Protein AF-A0AAN9A141-F1 (afdb_monomer)

Organism: Halocaridina rubra (NCBI:txid373956)

Secondary structure (DSSP, 8-state):
--TTS-TTSTT-------SSPPTT-S---------TTHHHHHHHHHHHHHHHHHTTTTTHHHH--

Mean predicted aligned error: 5.15 Å

InterPro domains:
  IPR002453 Beta tubulin [PR01163] (11-34)
  IPR002453 Beta tubulin [PR01163] (41-52)
  IPR008280 Tubulin/FtsZ, C-terminal [SSF55307] (3-65)
  IPR018316 Tubulin/FtsZ, 2-layer sandwich domain [PF03953] (4-45)
  IPR023123 Tubulin, C-terminal [G3DSA:1.10.287.600] (38-65)
  IPR037103 Tubulin/FtsZ-like, C-terminal domain [G3DSA:3.30.1330.20] (1-37)

Foldseek 3Di:
DDPQDDPVDPPPDDDDDDPDADPP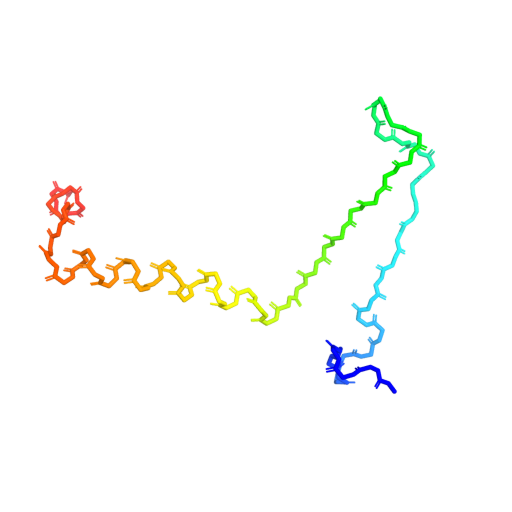DPDDDDDDDDHPVVVVVVVVVVVVVVVCVVVCNPVCVVVVD

Structure (mmCIF, N/CA/C/O backbone):
data_AF-A0AAN9A141-F1
#
_entry.id   AF-A0AAN9A141-F1
#
loop_
_atom_site.group_PDB
_atom_site.id
_atom_site.type_symbol
_atom_site.label_atom_id
_atom_site.label_alt_id
_atom_site.label_comp_id
_atom_site.label_asym_id
_atom_site.label_entity_id
_atom_site.label_seq_id
_atom_site.pdbx_PDB_ins_code
_atom_site.Cartn_x
_atom_site.Cartn_y
_atom_site.Cartn_z
_atom_site.occupancy
_atom_site.B_iso_or_equiv
_atom_site.auth_seq_id
_atom_site.auth_comp_id
_atom_site.auth_asym_id
_atom_site.auth_atom_id
_atom_site.pdbx_PDB_model_num
ATOM 1 N N . MET A 1 1 ? 2.395 -21.544 -5.091 1.00 54.62 1 MET A N 1
ATOM 2 C CA . MET A 1 1 ? 1.973 -20.138 -5.278 1.00 54.62 1 MET A CA 1
ATOM 3 C C . MET A 1 1 ? 2.236 -19.423 -3.959 1.00 54.62 1 MET A C 1
ATOM 5 O O . MET A 1 1 ? 2.028 -20.037 -2.923 1.00 54.62 1 MET A O 1
ATOM 9 N N . SER A 1 2 ? 2.833 -18.231 -3.970 1.00 69.38 2 SER A N 1
ATOM 10 C CA . SER A 1 2 ? 3.213 -17.523 -2.735 1.00 69.38 2 SER A CA 1
ATOM 11 C C . SER A 1 2 ? 1.968 -17.091 -1.950 1.00 69.38 2 SER A C 1
ATOM 13 O O . SER A 1 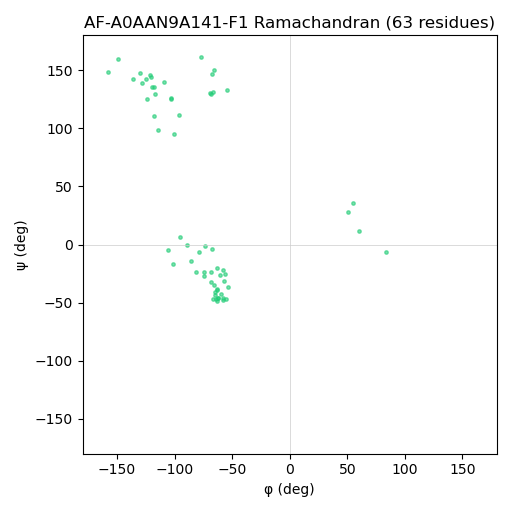2 ? 1.083 -16.471 -2.531 1.00 69.38 2 SER A O 1
ATOM 15 N N . SER A 1 3 ? 1.920 -17.362 -0.640 1.00 84.12 3 SER A N 1
ATOM 16 C CA . SER A 1 3 ? 0.803 -16.994 0.252 1.00 84.12 3 SER A CA 1
ATOM 17 C C . SER A 1 3 ? 0.644 -15.482 0.471 1.00 84.12 3 SER A C 1
ATOM 19 O O . SER A 1 3 ? -0.274 -15.051 1.162 1.00 84.12 3 SER A O 1
ATOM 21 N N . PHE A 1 4 ? 1.547 -14.666 -0.081 1.00 90.62 4 PHE A N 1
ATOM 22 C CA . PHE A 1 4 ? 1.499 -13.204 0.010 1.00 90.62 4 PHE A CA 1
ATOM 23 C C . PHE A 1 4 ? 0.630 -12.553 -1.076 1.00 90.62 4 PHE A C 1
ATOM 25 O O . PHE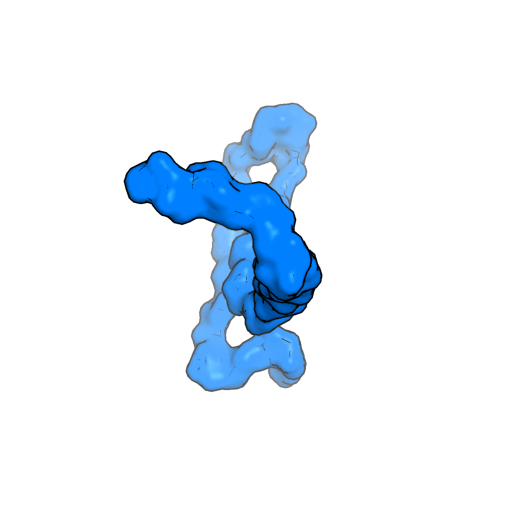 A 1 4 ? 0.291 -11.377 -0.956 1.00 90.62 4 PHE A O 1
ATOM 32 N N . PHE A 1 5 ? 0.264 -13.292 -2.128 1.00 93.75 5 PHE A N 1
ATOM 33 C CA . PHE A 1 5 ? -0.592 -12.798 -3.206 1.00 93.75 5 PHE A CA 1
ATOM 34 C C . PHE A 1 5 ? -1.959 -13.465 -3.136 1.00 93.75 5 PHE A C 1
ATOM 36 O O . PHE A 1 5 ? -2.070 -14.662 -2.891 1.00 93.75 5 PHE A O 1
ATOM 43 N N . VAL A 1 6 ? -3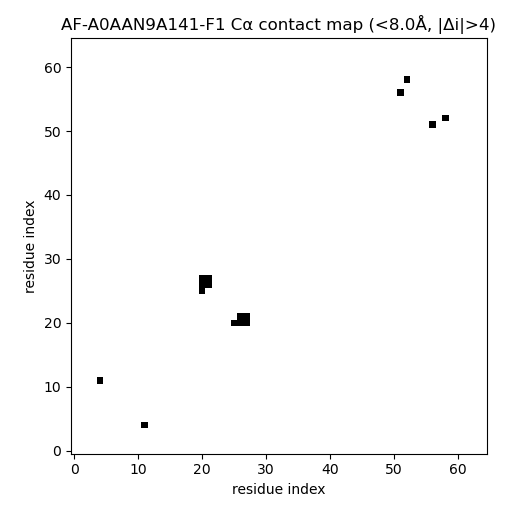.009 -12.684 -3.378 1.00 94.00 6 VAL A N 1
ATOM 44 C CA . VAL A 1 6 ? -4.372 -13.213 -3.405 1.00 94.00 6 VAL A CA 1
ATOM 45 C C . VAL A 1 6 ? -4.572 -14.121 -4.618 1.00 94.00 6 VAL A C 1
ATOM 47 O O . VAL A 1 6 ? -4.261 -13.736 -5.743 1.00 94.00 6 VAL A O 1
ATOM 50 N N . GLU A 1 7 ? -5.108 -15.319 -4.395 1.00 93.31 7 GLU A N 1
ATOM 51 C CA . GLU A 1 7 ? -5.268 -16.332 -5.450 1.00 93.31 7 GLU A CA 1
ATOM 52 C C . GLU A 1 7 ? -6.407 -16.007 -6.425 1.00 93.31 7 GLU A C 1
ATOM 54 O O . GLU A 1 7 ? -6.365 -16.378 -7.594 1.00 93.31 7 GLU A O 1
ATOM 59 N N . TRP A 1 8 ? -7.413 -15.262 -5.963 1.00 94.12 8 TRP A N 1
ATOM 60 C CA . TRP A 1 8 ? -8.602 -14.915 -6.743 1.00 94.12 8 TRP A CA 1
ATOM 61 C C . TRP A 1 8 ? -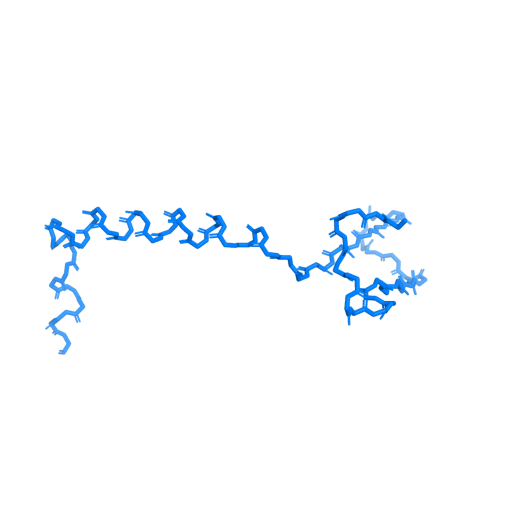8.378 -13.774 -7.751 1.00 94.12 8 TRP A C 1
ATOM 63 O O . TRP A 1 8 ? -9.263 -13.508 -8.562 1.00 94.12 8 TRP A O 1
ATOM 73 N N . ILE A 1 9 ? -7.207 -13.117 -7.741 1.00 94.56 9 ILE A N 1
ATOM 74 C CA . ILE A 1 9 ? -6.790 -12.187 -8.804 1.00 94.56 9 ILE A CA 1
ATOM 75 C C . ILE A 1 9 ? -5.571 -12.769 -9.531 1.00 94.56 9 ILE A C 1
ATOM 77 O O . ILE A 1 9 ? -4.439 -12.597 -9.065 1.00 94.56 9 ILE A O 1
ATOM 81 N N . PRO A 1 10 ? -5.754 -13.414 -10.694 1.00 93.62 10 PRO A N 1
ATOM 82 C CA . PRO A 1 10 ? -4.630 -13.910 -11.472 1.00 93.62 10 PRO A CA 1
ATOM 83 C C . PRO A 1 10 ? -3.800 -12.749 -12.041 1.00 93.62 10 PRO A C 1
ATOM 85 O O . PRO A 1 10 ? -4.332 -11.706 -12.418 1.00 93.62 10 PRO A O 1
ATOM 88 N N . ASN A 1 11 ? -2.482 -12.942 -12.160 1.00 92.94 11 ASN A N 1
ATOM 89 C CA . ASN A 1 11 ? -1.554 -11.983 -12.781 1.00 92.94 11 ASN A CA 1
ATOM 90 C C . ASN A 1 11 ? -1.593 -10.561 -12.172 1.00 92.94 11 ASN A C 1
ATOM 92 O O . ASN A 1 11 ? -1.438 -9.574 -12.898 1.00 92.94 11 ASN A O 1
ATOM 96 N N . ASN A 1 12 ? -1.795 -10.456 -10.854 1.00 93.06 12 ASN A N 1
ATOM 97 C CA . ASN A 1 12 ? -1.885 -9.194 -10.102 1.00 93.06 12 ASN A CA 1
ATOM 98 C C . ASN A 1 12 ? -0.540 -8.467 -9.891 1.00 93.06 12 ASN A C 1
ATOM 100 O O . ASN A 1 12 ? -0.515 -7.373 -9.331 1.00 93.06 12 ASN A O 1
ATOM 104 N N . LEU A 1 13 ? 0.566 -9.039 -10.372 1.00 94.56 13 LEU A N 1
ATOM 105 C CA . LEU A 1 13 ? 1.872 -8.396 -10.448 1.00 94.56 13 LEU A CA 1
ATOM 106 C C . LEU A 1 13 ? 2.141 -7.958 -11.890 1.00 94.56 13 LEU A C 1
ATOM 108 O O . LEU A 1 13 ? 2.084 -8.771 -12.815 1.00 94.56 13 LEU A O 1
ATOM 112 N N . LYS A 1 14 ? 2.450 -6.675 -12.078 1.00 96.00 14 LYS A N 1
ATOM 113 C CA . LYS A 1 14 ? 2.844 -6.094 -13.365 1.00 96.00 14 LYS A CA 1
ATOM 114 C C . LYS A 1 14 ? 4.186 -5.400 -13.213 1.00 96.00 14 LYS A C 1
ATOM 116 O O . LYS A 1 14 ? 4.453 -4.776 -12.190 1.00 96.00 14 LYS A O 1
ATOM 121 N N . THR A 1 15 ? 5.012 -5.503 -14.241 1.00 97.25 15 THR A N 1
ATOM 122 C CA . THR A 1 15 ? 6.336 -4.884 -14.290 1.00 97.25 15 THR A CA 1
ATOM 123 C C . THR A 1 15 ? 6.463 -4.075 -15.569 1.00 97.25 15 THR A C 1
ATOM 125 O O . THR A 1 15 ? 6.032 -4.529 -16.627 1.00 97.25 15 THR A O 1
ATOM 128 N N . ALA A 1 16 ? 7.072 -2.898 -15.471 1.00 97.56 16 ALA A N 1
ATOM 129 C CA . ALA A 1 16 ? 7.402 -2.040 -16.601 1.00 97.56 16 ALA A CA 1
ATOM 130 C C . ALA A 1 16 ? 8.869 -1.617 -16.491 1.00 97.56 16 ALA A C 1
ATOM 132 O O . ALA A 1 16 ? 9.394 -1.480 -15.384 1.00 97.56 16 ALA A O 1
ATOM 133 N N . VAL A 1 17 ? 9.520 -1.428 -17.636 1.00 97.56 17 VAL A N 1
ATOM 134 C CA . VAL A 1 17 ? 10.920 -1.003 -17.732 1.00 97.56 17 VAL A CA 1
ATOM 135 C C . VAL A 1 17 ? 10.960 0.321 -18.486 1.00 97.56 17 VAL A C 1
ATOM 137 O O . VAL A 1 17 ? 10.255 0.485 -19.478 1.00 97.56 17 VAL A O 1
ATOM 140 N N . CYS A 1 18 ? 11.750 1.267 -17.982 1.00 96.69 18 CYS A N 1
ATOM 141 C CA . CYS A 1 18 ? 11.979 2.566 -18.604 1.00 96.69 18 CYS A CA 1
ATOM 142 C C . CYS A 1 18 ? 13.462 2.688 -18.964 1.00 96.69 18 CYS A C 1
ATOM 144 O O . CYS A 1 18 ? 14.312 2.472 -18.099 1.00 96.69 18 CYS A O 1
ATOM 146 N N . ASP A 1 19 ? 13.758 3.067 -20.208 1.00 97.44 19 ASP A N 1
ATOM 147 C CA . ASP A 1 19 ? 15.136 3.208 -20.699 1.00 97.44 19 ASP A CA 1
ATOM 148 C C . ASP A 1 19 ? 15.837 4.463 -20.157 1.00 97.44 19 ASP A C 1
ATOM 150 O O . ASP A 1 19 ? 17.065 4.520 -20.095 1.00 97.44 19 ASP A O 1
ATOM 154 N N . ILE A 1 20 ? 15.068 5.482 -19.755 1.00 97.00 20 ILE A N 1
ATOM 155 C CA . ILE A 1 20 ? 15.596 6.748 -19.237 1.00 97.00 20 ILE A CA 1
ATOM 156 C C . ILE A 1 20 ? 15.618 6.689 -17.700 1.00 97.00 20 ILE A C 1
ATOM 158 O O . ILE A 1 20 ? 14.550 6.701 -17.077 1.00 97.00 20 ILE A O 1
ATOM 162 N N . PRO A 1 21 ? 16.801 6.659 -17.055 1.00 96.75 21 PRO A N 1
ATOM 163 C CA . PRO A 1 21 ? 16.895 6.636 -15.602 1.00 96.75 21 PRO A CA 1
ATOM 164 C C . PRO A 1 21 ? 16.631 8.025 -14.989 1.00 96.75 21 PRO A C 1
ATOM 166 O O . PRO A 1 21 ? 16.759 9.053 -15.664 1.00 96.75 21 PRO A O 1
ATOM 169 N N . PRO A 1 22 ? 16.302 8.098 -13.686 1.00 97.56 22 PRO A N 1
ATOM 170 C CA . PRO A 1 22 ? 16.188 9.375 -12.991 1.00 97.56 22 PRO A CA 1
ATOM 171 C C . PRO A 1 22 ? 17.542 10.092 -12.898 1.00 97.56 22 PRO A C 1
ATOM 173 O O . PRO A 1 22 ? 18.601 9.467 -12.820 1.00 97.56 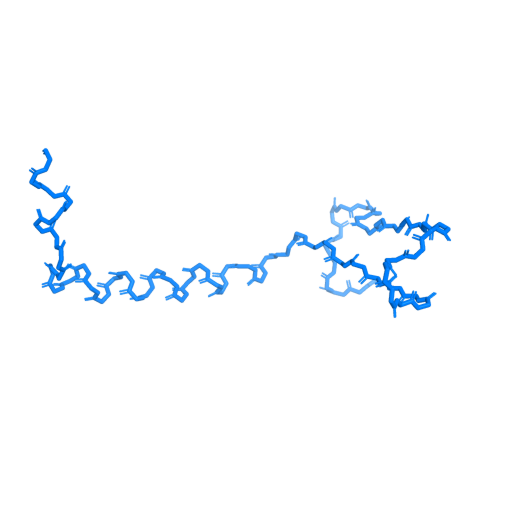22 PRO A O 1
ATOM 176 N N . ARG A 1 23 ? 17.509 11.432 -12.867 1.00 97.25 23 ARG A N 1
ATOM 177 C CA . ARG A 1 23 ? 18.719 12.269 -12.792 1.00 97.25 23 ARG A CA 1
ATOM 178 C C . ARG A 1 23 ? 19.587 11.875 -11.593 1.00 97.25 23 ARG A C 1
ATOM 180 O O . ARG A 1 23 ? 19.088 11.755 -10.480 1.00 97.25 23 ARG A O 1
ATOM 187 N N . GLY A 1 24 ? 20.889 11.722 -11.828 1.00 97.06 24 GLY A N 1
ATOM 188 C CA . GLY A 1 24 ? 21.870 11.398 -10.786 1.00 97.06 24 GLY A CA 1
ATOM 189 C C . GLY A 1 24 ? 22.002 9.909 -10.453 1.00 97.06 24 GLY A C 1
ATOM 190 O O . GLY A 1 24 ? 22.925 9.553 -9.730 1.00 97.06 24 GLY A O 1
ATOM 191 N N . ASN A 1 25 ? 21.157 9.036 -11.014 1.00 97.06 25 ASN A N 1
ATOM 192 C CA . ASN A 1 25 ? 21.214 7.591 -10.786 1.00 97.06 25 ASN A CA 1
ATOM 193 C C . ASN A 1 25 ? 21.403 6.826 -12.102 1.00 97.06 25 ASN A C 1
ATOM 195 O O . ASN A 1 25 ? 20.871 7.208 -13.139 1.00 97.06 25 ASN A O 1
ATOM 199 N N . LYS A 1 26 ? 22.140 5.707 -12.055 1.00 96.25 26 LYS A N 1
ATOM 200 C CA . LYS A 1 26 ? 22.303 4.799 -13.210 1.00 96.25 26 LYS A CA 1
ATOM 201 C C . LYS A 1 26 ? 21.127 3.831 -13.382 1.00 96.25 26 LYS A C 1
ATOM 203 O O . LYS A 1 26 ? 20.920 3.314 -14.470 1.00 96.25 26 LYS A O 1
ATOM 208 N N . MET A 1 27 ? 20.386 3.566 -12.307 1.00 97.00 27 MET A N 1
ATOM 209 C CA . MET A 1 27 ? 19.238 2.661 -12.267 1.00 97.00 27 MET A CA 1
ATOM 210 C C . MET A 1 27 ? 18.355 3.030 -11.073 1.00 97.00 27 MET A C 1
ATOM 212 O O . MET A 1 27 ? 18.862 3.481 -10.045 1.00 97.00 27 MET A O 1
ATOM 216 N N . ALA A 1 28 ? 17.046 2.828 -11.200 1.00 97.06 28 ALA A N 1
ATOM 217 C CA . ALA A 1 28 ? 16.096 2.934 -10.101 1.00 97.06 28 ALA A CA 1
ATOM 218 C C . ALA A 1 28 ? 14.921 1.974 -10.326 1.00 97.06 28 ALA A C 1
ATOM 220 O O . ALA A 1 28 ? 14.659 1.562 -11.454 1.00 97.06 28 ALA A O 1
ATOM 221 N N . SER A 1 29 ? 14.207 1.647 -9.252 1.00 97.50 29 SER A N 1
ATOM 222 C CA . SER A 1 29 ? 12.946 0.910 -9.304 1.00 97.50 29 SER A CA 1
ATOM 223 C C . SER A 1 29 ? 11.945 1.560 -8.357 1.00 97.50 29 SER A C 1
ATOM 225 O O . SER A 1 29 ? 12.311 2.034 -7.280 1.00 97.50 29 SER A O 1
ATOM 227 N N . THR A 1 30 ? 10.681 1.596 -8.762 1.00 97.44 30 THR A N 1
ATOM 228 C CA . THR A 1 30 ? 9.575 2.091 -7.944 1.00 97.44 30 THR A CA 1
ATOM 229 C C . THR A 1 30 ? 8.536 0.993 -7.839 1.00 97.44 30 THR A C 1
ATOM 231 O O . THR A 1 30 ? 8.066 0.474 -8.849 1.00 97.44 30 THR A O 1
ATOM 234 N N . PHE A 1 31 ? 8.183 0.636 -6.607 1.00 96.94 31 PHE A N 1
ATOM 235 C CA . PHE A 1 31 ? 7.157 -0.357 -6.336 1.00 96.94 31 PHE A CA 1
ATOM 236 C C . PHE A 1 31 ? 5.865 0.333 -5.911 1.00 96.94 31 PHE A C 1
ATOM 238 O O . PHE A 1 31 ? 5.847 1.113 -4.959 1.00 96.94 31 PHE A O 1
ATOM 245 N N . THR A 1 32 ? 4.774 0.007 -6.595 1.00 96.81 32 THR A N 1
ATOM 246 C CA . THR A 1 32 ? 3.429 0.442 -6.224 1.00 96.81 32 THR A CA 1
ATOM 247 C C . THR A 1 32 ? 2.603 -0.793 -5.912 1.00 96.81 32 THR A C 1
ATOM 249 O O . THR A 1 32 ? 2.290 -1.584 -6.799 1.00 96.81 32 THR A O 1
ATOM 252 N N . GLY A 1 33 ? 2.273 -0.969 -4.634 1.00 95.56 33 GLY A N 1
ATOM 253 C CA . GLY A 1 33 ? 1.498 -2.105 -4.148 1.00 95.56 33 GLY A CA 1
ATOM 254 C C . GLY A 1 33 ? 0.180 -1.662 -3.528 1.00 95.56 33 GLY A C 1
ATOM 255 O O . GLY A 1 33 ? 0.151 -0.728 -2.732 1.00 95.56 33 GLY A O 1
ATOM 256 N N . ASN A 1 34 ? -0.902 -2.367 -3.857 1.00 95.94 34 ASN A N 1
ATOM 257 C CA . ASN A 1 34 ? -2.170 -2.273 -3.138 1.00 95.94 34 ASN A CA 1
ATOM 258 C C . ASN A 1 34 ? -2.294 -3.466 -2.182 1.00 95.94 34 ASN A C 1
ATOM 260 O O . ASN A 1 34 ? -2.654 -4.565 -2.607 1.00 95.94 34 ASN A O 1
ATOM 264 N N . TRP A 1 35 ? -1.912 -3.275 -0.919 1.00 95.44 35 TRP A N 1
ATOM 265 C CA . TRP A 1 35 ? -1.809 -4.350 0.071 1.00 95.44 35 TRP A CA 1
ATOM 266 C C . TRP A 1 35 ? -2.728 -4.093 1.264 1.00 95.44 35 TRP A C 1
ATOM 268 O O . TRP A 1 35 ? -2.838 -2.968 1.750 1.00 95.44 35 TRP A O 1
ATOM 278 N N . THR A 1 36 ? -3.300 -5.160 1.824 1.00 96.12 36 THR A N 1
ATOM 279 C CA . THR A 1 36 ? -4.135 -5.095 3.039 1.00 96.12 36 THR A CA 1
ATOM 280 C C . THR A 1 36 ? -3.363 -4.609 4.271 1.00 96.12 36 THR A C 1
ATOM 282 O O . THR A 1 36 ? -3.965 -4.083 5.206 1.00 96.12 36 THR A O 1
ATOM 285 N N . ALA A 1 37 ? -2.029 -4.699 4.250 1.00 96.19 37 ALA A N 1
ATOM 286 C CA . ALA A 1 37 ? -1.143 -4.171 5.287 1.00 96.19 37 ALA A CA 1
ATOM 287 C C . ALA A 1 37 ? -1.295 -2.653 5.515 1.00 96.19 37 ALA A C 1
ATOM 289 O O . ALA A 1 37 ? -1.002 -2.175 6.611 1.00 96.19 37 ALA A O 1
ATOM 290 N N . VAL A 1 38 ? -1.821 -1.894 4.537 1.00 97.12 38 VAL A N 1
ATOM 291 C CA . VAL A 1 38 ? -2.117 -0.457 4.701 1.00 97.12 38 VAL A CA 1
ATOM 292 C C . VAL A 1 38 ? -3.062 -0.182 5.879 1.00 97.12 38 VAL A C 1
ATOM 294 O O . VAL A 1 38 ? -3.008 0.888 6.486 1.00 97.12 38 VAL A O 1
ATOM 297 N N . ARG A 1 39 ? -3.886 -1.165 6.269 1.00 97.00 39 ARG A N 1
ATOM 298 C CA . ARG A 1 39 ? -4.774 -1.083 7.435 1.00 97.00 39 ARG A CA 1
ATOM 299 C C . ARG A 1 39 ? -4.034 -0.707 8.718 1.00 97.00 39 ARG A C 1
ATOM 301 O O . ARG A 1 39 ? -4.584 0.038 9.521 1.00 97.00 39 ARG A O 1
ATOM 308 N N . GLU A 1 40 ? -2.806 -1.181 8.919 1.00 97.88 40 GLU A N 1
ATOM 309 C CA . GLU A 1 40 ? -2.062 -0.901 10.154 1.00 97.88 40 GLU A CA 1
ATOM 310 C C . GLU A 1 40 ? -1.667 0.581 10.268 1.00 97.88 40 GLU A C 1
ATOM 312 O O . GLU A 1 40 ? -1.686 1.150 11.361 1.00 97.88 40 GLU A O 1
ATOM 317 N N . LEU A 1 41 ? -1.414 1.254 9.137 1.00 97.94 41 LEU A N 1
ATOM 318 C CA . LEU A 1 41 ? -1.217 2.705 9.112 1.00 97.94 41 LEU A CA 1
ATOM 319 C C . LEU A 1 41 ? -2.489 3.440 9.557 1.00 97.94 41 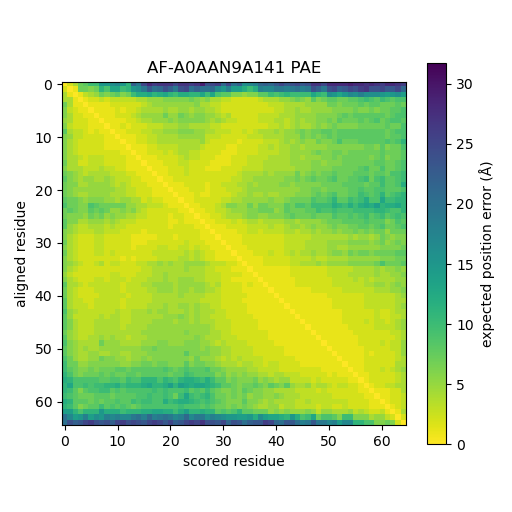LEU A C 1
ATOM 321 O O . LEU A 1 41 ? -2.423 4.316 10.421 1.00 97.94 41 LEU A O 1
ATOM 325 N N . PHE A 1 42 ? -3.643 3.063 8.999 1.00 98.25 42 PHE A N 1
ATOM 326 C CA . PHE A 1 42 ? -4.928 3.655 9.377 1.00 98.25 42 PHE A CA 1
ATOM 327 C C . PHE A 1 42 ? -5.284 3.382 10.836 1.00 98.25 42 PHE A C 1
ATOM 329 O O . PHE A 1 42 ? -5.759 4.284 11.522 1.00 98.25 42 PHE A O 1
ATOM 336 N N . LYS A 1 43 ? -5.001 2.175 11.338 1.00 98.50 43 LYS A N 1
ATOM 337 C CA . LYS A 1 43 ? -5.206 1.814 12.742 1.00 98.50 43 LYS A CA 1
ATOM 338 C C . LYS A 1 43 ? -4.421 2.741 13.670 1.00 98.50 43 LYS A C 1
ATOM 340 O O . LYS A 1 43 ? -5.010 3.306 14.586 1.00 98.50 43 LYS A O 1
ATOM 345 N N . ARG A 1 44 ? -3.137 2.984 13.382 1.00 98.38 44 ARG A N 1
ATOM 346 C CA . ARG A 1 44 ? -2.293 3.905 14.162 1.00 98.38 44 ARG A CA 1
ATOM 347 C C . ARG A 1 44 ? -2.871 5.322 14.215 1.00 98.38 44 ARG A C 1
ATOM 349 O O . ARG A 1 44 ? -2.921 5.928 15.282 1.00 98.38 44 ARG A O 1
ATOM 356 N N . VAL A 1 45 ? -3.311 5.849 13.072 1.00 98.38 45 VAL A N 1
ATOM 357 C CA . VAL A 1 45 ? -3.936 7.182 13.008 1.00 98.38 45 VAL A CA 1
ATOM 358 C C . VAL A 1 45 ? -5.259 7.197 13.782 1.00 98.38 45 VAL A C 1
ATOM 360 O O . VAL A 1 45 ? -5.502 8.113 14.564 1.00 98.38 45 VAL A O 1
ATOM 363 N N . GLY A 1 46 ? -6.088 6.164 13.625 1.00 98.31 46 GLY A N 1
ATOM 364 C CA . GLY A 1 46 ? -7.368 6.032 14.322 1.00 98.31 46 GLY A CA 1
ATOM 365 C C . GLY A 1 46 ? -7.227 5.924 15.844 1.00 98.31 46 GLY A C 1
ATOM 366 O O . GLY A 1 46 ? -8.016 6.520 16.579 1.00 98.31 46 GLY A O 1
ATOM 367 N N . GLU A 1 47 ? -6.205 5.225 16.338 1.00 98.31 47 GLU A N 1
ATOM 368 C CA . GLU A 1 47 ? -5.892 5.141 17.770 1.00 98.31 47 GLU A CA 1
ATOM 369 C C . GLU A 1 47 ? -5.511 6.512 18.339 1.00 98.31 47 GLU A C 1
ATOM 371 O O . GLU A 1 47 ? -6.064 6.935 19.358 1.00 98.31 47 GLU A O 1
ATOM 376 N N . GLN A 1 48 ? -4.634 7.249 17.650 1.00 98.00 48 GLN A N 1
ATOM 377 C CA . GLN A 1 48 ? -4.260 8.610 18.046 1.00 98.00 48 GLN A CA 1
ATOM 378 C C . GLN A 1 48 ? -5.463 9.558 18.023 1.00 98.00 48 GLN A C 1
ATOM 380 O O . GLN A 1 48 ? -5.700 10.277 18.997 1.00 98.00 48 GLN A O 1
ATOM 385 N N . PHE A 1 49 ? -6.262 9.513 16.955 1.00 97.38 49 PHE A N 1
ATOM 386 C CA . PHE A 1 49 ? -7.503 10.276 16.852 1.00 97.38 49 PHE A CA 1
ATOM 387 C C . PHE A 1 49 ? -8.438 9.971 18.025 1.00 97.38 49 PHE A C 1
ATOM 389 O O . PHE A 1 49 ? -8.923 10.888 18.682 1.00 97.38 49 PHE A O 1
ATOM 396 N N . THR A 1 50 ? -8.631 8.692 18.352 1.00 98.06 50 THR A N 1
ATOM 397 C CA . THR A 1 50 ? -9.493 8.262 19.461 1.00 98.06 50 THR A CA 1
ATOM 398 C C . THR A 1 50 ? -9.023 8.839 20.796 1.00 98.06 50 THR A C 1
ATOM 400 O O . THR A 1 50 ?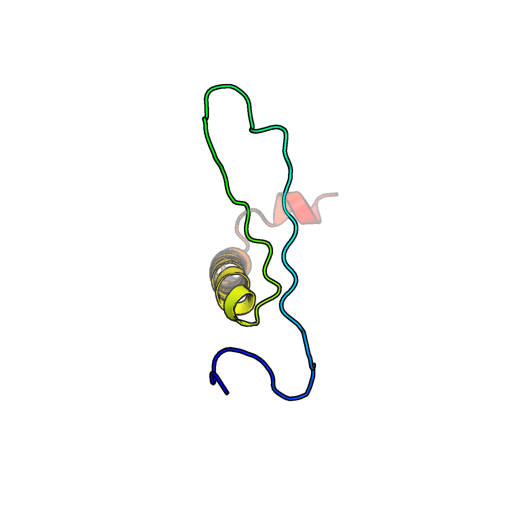 -9.847 9.313 21.581 1.00 98.06 50 THR A O 1
ATOM 403 N N . VAL A 1 51 ? -7.714 8.838 21.066 1.00 97.56 51 VAL A N 1
ATOM 404 C CA . VAL A 1 51 ? -7.146 9.421 22.296 1.00 97.56 51 VAL A CA 1
ATOM 405 C C . VAL A 1 51 ? -7.420 10.924 22.377 1.00 97.56 51 VAL A C 1
ATOM 407 O O . VAL A 1 51 ? -7.865 11.412 23.419 1.00 97.56 51 VAL A O 1
ATOM 410 N N . MET A 1 52 ? -7.191 11.651 21.284 1.00 97.81 52 MET A N 1
ATOM 411 C CA . MET A 1 52 ? -7.400 13.101 21.221 1.00 97.81 52 MET A CA 1
ATOM 412 C C . MET A 1 52 ? -8.881 13.467 21.344 1.00 97.81 52 MET A C 1
ATOM 414 O O . MET A 1 52 ? -9.255 14.322 22.152 1.00 97.81 52 MET A O 1
ATOM 418 N N . PHE A 1 53 ? -9.732 12.766 20.597 1.00 96.56 53 PHE A N 1
ATOM 419 C CA . PHE A 1 53 ? -11.168 12.999 20.558 1.00 96.56 53 PHE A CA 1
ATOM 420 C C . PHE A 1 53 ? -11.831 12.710 21.908 1.00 96.56 53 PHE A C 1
ATOM 422 O O . PHE A 1 53 ? -12.634 13.514 22.380 1.00 96.56 53 PHE A O 1
ATOM 429 N N . ARG A 1 54 ? -11.426 11.635 22.606 1.00 97.38 54 ARG A N 1
ATOM 430 C CA . ARG A 1 54 ? -11.896 11.337 23.975 1.00 97.38 54 ARG A CA 1
ATOM 431 C C . ARG A 1 54 ? -11.614 12.471 24.961 1.00 97.38 54 ARG A C 1
ATOM 433 O O . ARG A 1 54 ? -12.385 12.666 25.895 1.00 97.38 54 ARG A O 1
ATOM 440 N N . ARG A 1 55 ? -10.531 13.223 24.755 1.00 97.31 55 ARG A N 1
ATOM 441 C CA . ARG A 1 55 ? -10.164 14.384 25.580 1.00 97.31 55 ARG A CA 1
ATOM 442 C C . ARG A 1 55 ? -10.771 15.698 25.081 1.00 97.31 55 ARG A C 1
ATOM 444 O O . ARG A 1 55 ? -10.514 16.731 25.687 1.00 97.31 55 ARG A O 1
ATOM 451 N N . LYS A 1 56 ? -11.541 15.675 23.982 1.00 94.38 56 LYS A N 1
ATOM 452 C CA . LYS A 1 56 ? -12.035 16.864 23.261 1.00 94.38 56 LYS A CA 1
ATOM 453 C C . LYS A 1 56 ? -10.915 17.865 22.933 1.00 94.38 56 LYS A C 1
ATOM 455 O O . LYS A 1 56 ? -11.149 19.070 22.841 1.00 94.38 56 LYS A O 1
ATOM 460 N N . ALA A 1 57 ? -9.686 17.372 22.774 1.00 94.69 57 ALA A N 1
ATOM 461 C CA . ALA A 1 57 ? -8.525 18.214 22.529 1.00 94.69 57 ALA A CA 1
ATOM 462 C C . ALA A 1 57 ? -8.636 18.852 21.138 1.00 94.69 57 ALA A C 1
ATOM 464 O O . ALA A 1 57 ? -8.910 18.162 20.159 1.00 94.69 57 ALA A O 1
ATOM 465 N N . SER A 1 58 ? -8.452 20.173 21.069 1.00 91.25 58 SER A N 1
ATOM 466 C CA . SER A 1 58 ? -8.558 20.978 19.840 1.00 91.25 58 SER A CA 1
ATOM 467 C C . SER A 1 58 ? -9.924 20.949 19.136 1.00 91.25 58 SER A C 1
ATOM 469 O O . SER A 1 58 ? -10.030 21.453 18.025 1.00 91.25 58 SER A O 1
ATOM 471 N N . LEU A 1 59 ? -10.978 20.415 19.770 1.00 92.88 59 LEU A N 1
ATOM 472 C CA . LEU A 1 59 ? -12.286 20.237 19.128 1.00 92.88 59 LEU A CA 1
ATOM 473 C C . LEU A 1 59 ? -12.967 21.568 18.765 1.00 92.88 59 LEU A C 1
ATOM 475 O O . LEU A 1 59 ? -13.605 21.655 17.725 1.00 92.88 59 LEU A O 1
ATOM 479 N N . HIS A 1 60 ? -12.783 22.611 19.582 1.00 92.62 60 HIS A N 1
ATOM 480 C CA . HIS A 1 60 ? -13.381 23.934 19.359 1.00 92.62 60 HIS A CA 1
ATOM 481 C C . HIS A 1 60 ? -12.958 24.591 18.036 1.00 92.62 60 HIS A C 1
ATOM 483 O O . HIS A 1 60 ? -13.733 25.361 17.484 1.00 92.62 60 HIS A O 1
ATOM 489 N N . TRP A 1 61 ? -11.778 24.255 17.502 1.00 91.56 61 TRP A N 1
ATOM 490 C CA . TRP A 1 61 ? -11.336 24.721 16.183 1.00 91.56 61 TRP A CA 1
ATOM 491 C C . TRP A 1 61 ? -12.146 24.122 15.029 1.00 91.56 61 TRP A C 1
ATOM 493 O O . TRP A 1 61 ? -12.193 24.717 13.965 1.00 91.56 61 TRP A O 1
ATOM 503 N N . TYR A 1 62 ? -12.778 22.963 15.236 1.00 91.12 62 TYR A N 1
ATOM 504 C CA . TYR A 1 62 ? -13.572 22.264 14.219 1.00 91.12 62 TYR A CA 1
ATOM 505 C C . TYR A 1 62 ? -15.084 22.456 14.394 1.00 91.12 62 TYR A C 1
ATOM 507 O O . TYR A 1 62 ? -15.845 22.145 13.488 1.00 91.12 62 TYR A O 1
ATOM 515 N N . THR A 1 63 ? -15.540 22.904 15.568 1.00 91.06 63 THR A N 1
ATOM 516 C CA . THR A 1 63 ? -16.969 23.134 15.862 1.00 91.06 63 THR A CA 1
ATOM 517 C C . THR A 1 63 ? -17.350 24.612 15.904 1.00 91.06 63 THR A C 1
ATOM 519 O O . THR A 1 63 ? -18.506 24.920 16.168 1.00 91.06 63 THR A O 1
ATOM 522 N N . GLY A 1 64 ? -16.372 25.512 15.776 1.00 84.06 64 GLY A N 1
ATOM 523 C CA . GLY A 1 64 ? -16.563 26.964 15.774 1.00 84.06 64 GLY A CA 1
ATOM 524 C C . GLY A 1 64 ? -16.668 27.582 14.378 1.00 84.06 64 GLY A C 1
ATOM 525 O O . GLY A 1 64 ? -16.664 28.807 14.286 1.00 84.06 64 GLY A O 1
ATOM 526 N N . GLU A 1 65 ? -16.717 26.753 13.330 1.00 58.28 65 GLU A N 1
ATOM 527 C CA . GLU A 1 65 ? -17.117 27.150 11.971 1.00 58.28 65 GLU A CA 1
ATOM 528 C C . GLU A 1 65 ? -18.642 27.222 11.829 1.00 58.28 65 GLU A C 1
ATOM 530 O O . GLU A 1 65 ? -19.341 26.408 12.481 1.00 58.28 65 GLU A O 1
#

Sequence (65 aa):
MSSFFVEWIPNNLKTAVCDIPPRGNKMASTFTGNWTAVRELFKRVGEQFTVMFRRKASLHWYTGE

Solvent-accessible surface area (backbone atoms only — not comparable to full-atom values): 4629 Å² total; per-residue (Å²): 132,68,90,89,56,68,81,91,51,77,82,79,73,83,86,86,87,73,93,75,55,60,90,97,45,92,68,83,87,83,88,89,80,94,57,79,7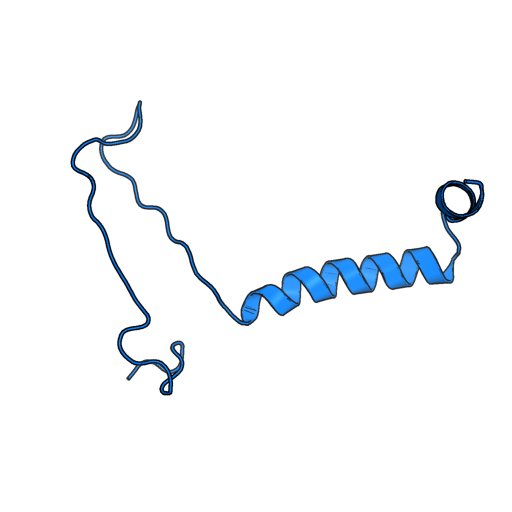1,56,52,58,61,53,47,55,53,49,52,53,49,51,59,39,56,77,67,54,57,75,44,65,78,76,68,70,114

Radius of gyration: 20.9 Å; Cα contacts (8 Å, |Δi|>4): 8; chains: 1; bounding box: 39×47×46 Å

pLDDT: mean 93.97, std 7.98, range [54.62, 98.5]